Protein AF-A0A132AAI9-F1 (afdb_monomer_lite)

InterPro domains:
  IPR001478 PDZ domain [PF00595] (25-92)
  IPR001478 PDZ domain [PS50106] (24-97)
  IPR001478 PDZ domain [SM00228] (33-96)
  IPR036034 PDZ superfamily [G3DSA:2.30.42.10] (18-97)
  IPR036034 PDZ superfamily [SSF50156] (14-95)
  IPR050716 Membrane-associated guanylate kinase [PTHR23122] (6-95)

Foldseek 3Di:
DDDDDDPDDPPVPPPDDPDPPDDDDDWDAAQVFQQQWAWDADPQQWIFTQDHHPPGRCNVSVPDDGGDTDQDDPNHGRGNDDRVVVRVVSNPPGPDD

Organism: Sarcoptes scabiei (NCBI:txid52283)

Radius of gyration: 20.27 Å; chains: 1; bounding box: 36×48×66 Å

pLDDT: mean 76.82, std 15.28, range [40.16, 93.31]

Sequence (97 aa):
MPEDVHDKVHEVEMLDVIHSGVKVVQIEKTSCEPLGATVRNEPDGSVIIGRIIKGGAAHKSGMLHEGDEILEVNGIEMKGRNVNQVCDLLSEMTGNR

Structure (mmCIF, N/CA/C/O backbone):
data_AF-A0A132AAI9-F1
#
_entry.id   AF-A0A132AAI9-F1
#
loop_
_atom_site.group_PDB
_atom_site.id
_atom_site.type_symbol
_atom_site.label_atom_id
_atom_site.label_alt_id
_atom_site.label_comp_id
_atom_site.label_asym_id
_atom_site.label_entity_id
_atom_site.label_seq_id
_atom_site.pdbx_PDB_ins_code
_atom_site.Cartn_x
_atom_site.Cartn_y
_atom_site.Cartn_z
_atom_site.occupancy
_atom_site.B_iso_or_equiv
_atom_site.auth_seq_id
_atom_site.auth_comp_id
_atom_site.auth_asym_id
_atom_site.auth_atom_id
_atom_site.pdbx_PDB_model_num
ATOM 1 N N . MET A 1 1 ? -3.247 -36.559 52.480 1.00 40.16 1 MET A N 1
ATOM 2 C CA . MET A 1 1 ? -2.604 -36.422 51.163 1.00 40.16 1 MET A CA 1
ATOM 3 C C . MET A 1 1 ? -3.667 -35.853 50.235 1.00 40.16 1 MET A C 1
ATOM 5 O O . MET A 1 1 ? -4.685 -36.521 50.084 1.00 40.16 1 MET A O 1
ATOM 9 N N . PRO A 1 2 ? -3.521 -34.582 49.833 1.00 59.97 2 PRO A N 1
ATOM 10 C CA . PRO A 1 2 ? -4.516 -33.778 49.120 1.00 59.97 2 PRO A CA 1
ATOM 11 C C . PRO A 1 2 ? -4.332 -33.896 47.605 1.00 59.97 2 PRO A C 1
ATOM 13 O O . PRO A 1 2 ? -3.228 -34.227 47.197 1.00 59.97 2 PRO A O 1
ATOM 16 N N . GLU A 1 3 ? -5.376 -33.592 46.831 1.00 49.53 3 GLU A N 1
ATOM 17 C CA . GLU A 1 3 ? -5.302 -32.959 45.498 1.00 49.53 3 GLU A CA 1
ATOM 18 C C . GLU A 1 3 ? -6.603 -32.128 45.378 1.00 49.53 3 GLU A C 1
ATOM 20 O O . GLU A 1 3 ? -7.691 -32.673 45.206 1.00 49.53 3 GLU A O 1
ATOM 25 N N . ASP A 1 4 ? -6.627 -30.917 45.941 1.00 55.16 4 ASP A N 1
ATOM 26 C CA . ASP A 1 4 ? -6.405 -29.653 45.217 1.00 55.16 4 ASP A CA 1
ATOM 27 C C . ASP A 1 4 ? -7.477 -29.440 44.136 1.00 55.16 4 ASP A C 1
ATOM 29 O O . ASP A 1 4 ? -7.475 -30.037 43.070 1.00 55.16 4 ASP A O 1
ATOM 33 N N . VAL A 1 5 ? -8.589 -28.807 44.516 1.00 60.44 5 VAL A N 1
ATOM 34 C CA . VAL A 1 5 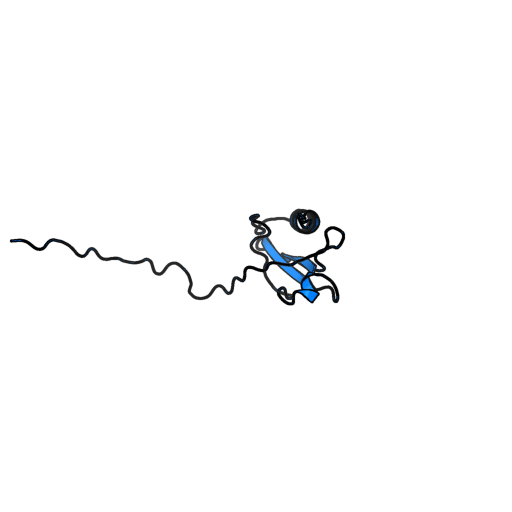? -8.812 -27.361 44.338 1.00 60.44 5 VAL A CA 1
ATOM 35 C C . VAL A 1 5 ? -8.907 -26.998 42.856 1.00 60.44 5 VAL A C 1
ATOM 37 O O . VAL A 1 5 ? -7.924 -26.721 42.188 1.00 60.44 5 VAL A O 1
ATOM 40 N N . HIS A 1 6 ? -10.166 -26.890 42.427 1.00 55.88 6 HIS A N 1
ATOM 41 C CA . HIS A 1 6 ? -10.634 -25.855 41.515 1.00 55.88 6 HIS A CA 1
ATOM 42 C C . HIS A 1 6 ? -9.910 -25.813 40.163 1.00 55.88 6 HIS A C 1
ATOM 44 O O . HIS A 1 6 ? -9.124 -24.900 39.908 1.00 55.88 6 HIS A O 1
ATOM 50 N N . ASP A 1 7 ? -10.281 -26.718 39.251 1.00 54.25 7 ASP A N 1
ATOM 51 C CA . ASP A 1 7 ? -10.108 -26.415 37.832 1.00 54.25 7 ASP A CA 1
ATOM 52 C C . ASP A 1 7 ? -11.153 -25.360 37.457 1.00 54.25 7 ASP A C 1
ATOM 54 O O . ASP A 1 7 ? -12.323 -25.607 37.151 1.00 54.25 7 ASP A O 1
ATOM 58 N N . LYS A 1 8 ? -10.718 -24.132 37.710 1.00 56.84 8 LYS A N 1
ATOM 59 C CA . LYS A 1 8 ? -11.345 -22.880 37.352 1.00 56.84 8 LYS A CA 1
ATOM 60 C C . LYS A 1 8 ? -11.614 -22.957 35.862 1.00 56.84 8 LYS A C 1
ATOM 62 O O . LYS A 1 8 ? -10.675 -23.110 35.088 1.00 56.84 8 LYS A O 1
ATOM 67 N N . VAL A 1 9 ? -12.888 -22.833 35.507 1.00 55.72 9 VAL A N 1
ATOM 68 C CA . VAL A 1 9 ? -13.357 -22.497 34.166 1.00 55.72 9 VAL A CA 1
ATOM 69 C C . VAL A 1 9 ? -12.320 -21.628 33.451 1.00 55.72 9 VAL A C 1
ATOM 71 O O . VAL A 1 9 ? -12.190 -20.439 33.727 1.00 55.72 9 VAL A O 1
ATOM 74 N N . HIS A 1 10 ? -11.547 -22.221 32.546 1.00 52.53 10 HIS A N 1
ATOM 75 C CA . HIS A 1 10 ? -10.960 -21.439 31.478 1.00 52.53 10 HIS A CA 1
ATOM 76 C C . HIS A 1 10 ? -12.069 -21.311 30.444 1.00 52.53 10 HIS A C 1
ATOM 78 O O . HIS A 1 10 ? -12.160 -22.070 29.481 1.00 52.53 10 HIS A O 1
ATOM 84 N N . GLU A 1 11 ? -12.951 -20.342 30.692 1.00 54.66 11 GLU A N 1
ATOM 85 C CA . GLU A 1 11 ? -13.529 -19.567 29.607 1.00 54.66 11 GLU A CA 1
ATOM 86 C C . GLU A 1 11 ? -12.330 -18.950 28.884 1.00 54.66 11 GLU A C 1
ATOM 88 O O . GLU A 1 11 ? -11.862 -17.862 29.204 1.00 54.66 11 GLU A O 1
ATOM 93 N N . VAL A 1 12 ? -11.727 -19.726 27.983 1.00 54.47 12 VAL A N 1
ATOM 94 C CA . VAL A 1 12 ? -10.947 -19.117 26.924 1.00 54.47 12 VAL A CA 1
ATOM 95 C C . VAL A 1 12 ? -11.987 -18.375 26.115 1.00 54.47 12 VAL A C 1
ATOM 97 O O . VAL A 1 12 ? -12.854 -18.986 25.486 1.00 54.47 12 VAL A O 1
ATOM 100 N N . GLU A 1 13 ? -11.981 -17.053 26.245 1.00 54.72 13 GLU A N 1
ATOM 101 C CA . GLU A 1 13 ? -12.745 -16.190 25.369 1.00 54.72 13 GLU A CA 1
ATOM 102 C C . GLU A 1 13 ? -12.456 -16.657 23.941 1.00 54.72 13 GLU A C 1
ATOM 104 O O . GLU A 1 13 ? -11.329 -16.573 23.453 1.00 54.72 13 GLU A O 1
ATOM 109 N N . MET A 1 14 ? -13.472 -17.213 23.277 1.00 47.75 14 MET A N 1
ATOM 110 C CA . MET A 1 14 ? -13.474 -17.409 21.829 1.00 47.75 14 MET A CA 1
ATOM 111 C C . MET A 1 14 ? -13.576 -16.028 21.164 1.00 47.75 14 MET A C 1
ATOM 113 O O . MET A 1 14 ? -14.538 -15.726 20.464 1.00 47.75 14 MET A O 1
ATOM 117 N N . LEU A 1 15 ? -12.606 -15.161 21.440 1.00 50.12 15 LEU A N 1
ATOM 118 C CA . LEU A 1 15 ? -12.433 -13.847 20.847 1.00 50.12 15 LEU A CA 1
ATOM 119 C C . LEU A 1 15 ? -11.013 -13.765 20.303 1.00 50.12 15 LEU A C 1
ATOM 121 O O . LEU A 1 15 ? -10.152 -13.104 20.863 1.00 50.12 15 LEU A O 1
ATOM 125 N N . ASP A 1 16 ? -10.759 -14.525 19.247 1.00 49.66 16 ASP A N 1
ATOM 126 C CA . ASP A 1 16 ? -10.334 -13.961 17.969 1.00 49.66 16 ASP A CA 1
ATOM 127 C C . ASP A 1 16 ? -10.342 -15.094 16.924 1.00 49.66 16 ASP A C 1
ATOM 129 O O . ASP A 1 16 ? -10.297 -16.275 17.262 1.00 49.66 16 ASP A O 1
ATOM 133 N N . VAL A 1 17 ? -10.341 -14.764 15.637 1.00 50.69 17 VAL A N 1
ATOM 134 C CA . VAL A 1 17 ? -9.999 -15.706 14.549 1.00 50.69 17 VAL A CA 1
ATOM 135 C C . VAL A 1 17 ? -11.063 -16.716 14.060 1.00 50.69 17 VAL A C 1
ATOM 137 O O . VAL A 1 17 ? -10.726 -17.813 13.619 1.00 50.69 17 VAL A O 1
ATOM 140 N N . ILE A 1 18 ? -12.340 -16.345 13.943 1.00 50.12 18 ILE A N 1
ATOM 141 C CA . ILE A 1 18 ? -13.128 -16.873 12.805 1.00 50.12 18 ILE A CA 1
ATOM 142 C C . ILE A 1 18 ? -12.926 -15.953 11.592 1.00 50.12 18 ILE A C 1
ATOM 144 O O . ILE A 1 18 ? -13.699 -15.041 11.334 1.00 50.12 18 ILE A O 1
ATOM 148 N N . HIS A 1 19 ? -11.843 -16.237 10.858 1.00 51.28 19 HIS A N 1
ATOM 149 C CA . HIS A 1 19 ? -11.596 -15.888 9.449 1.00 51.28 19 HIS A CA 1
ATOM 150 C C . HIS A 1 19 ? -11.546 -14.403 9.029 1.00 51.28 19 HIS A C 1
ATOM 152 O O . HIS A 1 19 ? -12.245 -14.008 8.096 1.00 51.28 19 HIS A O 1
ATOM 158 N N . SER A 1 20 ? -10.642 -13.582 9.560 1.00 54.41 20 SER A N 1
ATOM 159 C CA . SER A 1 20 ? -10.209 -12.401 8.794 1.00 54.41 20 SER A CA 1
ATOM 160 C C . SER A 1 20 ? -9.024 -12.807 7.918 1.00 54.41 20 SER A C 1
ATOM 162 O O . SER A 1 20 ? -7.939 -13.045 8.440 1.00 54.41 20 SER A O 1
ATOM 164 N N . GLY A 1 21 ? -9.219 -12.935 6.603 1.00 69.75 21 GLY A N 1
ATOM 165 C CA . GLY A 1 21 ? -8.189 -13.278 5.606 1.00 69.75 21 GLY A CA 1
ATOM 166 C C . GLY A 1 21 ? -7.101 -12.210 5.431 1.00 69.75 21 GLY A C 1
ATOM 167 O O . GLY A 1 21 ? -6.791 -11.817 4.311 1.00 69.75 21 GLY A O 1
ATOM 168 N N . VAL A 1 22 ? -6.546 -11.715 6.535 1.00 79.25 22 VAL A N 1
ATOM 169 C CA . VAL A 1 22 ? -5.466 -10.737 6.576 1.00 79.25 22 VAL A CA 1
ATOM 170 C C . VAL A 1 22 ? -4.181 -11.433 6.159 1.00 79.25 22 VAL A C 1
ATOM 172 O O . VAL A 1 22 ? -3.782 -12.448 6.732 1.00 79.25 22 VAL A O 1
ATOM 175 N N . LYS A 1 23 ? -3.522 -10.876 5.147 1.00 82.12 23 LYS A N 1
ATOM 176 C CA . LYS A 1 23 ? -2.264 -11.391 4.621 1.00 82.12 23 LYS A CA 1
ATOM 177 C C . LYS A 1 23 ? -1.193 -10.325 4.759 1.00 82.12 23 LYS A C 1
ATOM 179 O O . LYS A 1 23 ? -1.307 -9.246 4.187 1.00 82.12 23 LYS A O 1
ATOM 184 N N . VAL A 1 24 ? -0.124 -10.658 5.475 1.00 85.00 24 VAL A N 1
ATOM 185 C CA . VAL A 1 24 ? 1.078 -9.825 5.492 1.00 85.00 24 VAL A CA 1
ATOM 186 C C . VAL A 1 24 ? 1.831 -10.066 4.190 1.00 85.00 24 VAL A C 1
ATOM 188 O O . VAL A 1 24 ? 2.155 -11.205 3.843 1.00 85.00 24 VAL A O 1
ATOM 191 N N . VAL A 1 25 ? 2.078 -8.991 3.448 1.00 83.81 25 VAL A N 1
ATOM 192 C CA . VAL A 1 25 ? 2.780 -9.037 2.167 1.00 83.81 25 VAL A CA 1
ATOM 193 C C . VAL A 1 25 ? 4.048 -8.204 2.256 1.00 83.81 25 VAL A C 1
ATOM 195 O O . VAL A 1 25 ? 4.032 -7.075 2.738 1.00 83.81 25 VAL A O 1
ATOM 198 N N . GLN A 1 26 ? 5.150 -8.760 1.766 1.00 85.31 26 GLN A N 1
ATOM 199 C CA . GLN A 1 26 ? 6.397 -8.031 1.591 1.00 85.31 26 GLN A CA 1
ATOM 200 C C . GLN A 1 26 ? 6.638 -7.878 0.096 1.00 85.31 26 GLN A C 1
ATOM 202 O O . GLN A 1 26 ? 6.629 -8.858 -0.648 1.00 85.31 26 GLN A O 1
ATOM 207 N N . ILE A 1 27 ? 6.799 -6.635 -0.347 1.00 82.38 27 ILE A N 1
ATOM 208 C CA . ILE A 1 27 ? 7.015 -6.319 -1.755 1.00 82.38 27 ILE A CA 1
ATOM 209 C C . ILE A 1 27 ? 8.394 -5.706 -1.890 1.00 82.38 27 ILE A C 1
ATOM 211 O O . ILE A 1 27 ? 8.658 -4.619 -1.379 1.00 82.38 27 ILE A O 1
ATOM 215 N N . GLU A 1 28 ? 9.258 -6.406 -2.611 1.00 80.00 28 GLU A N 1
ATOM 216 C CA . GLU A 1 28 ? 10.534 -5.861 -3.043 1.00 80.00 28 GLU A CA 1
ATOM 217 C C . GLU A 1 28 ? 10.282 -4.885 -4.196 1.00 80.00 28 GLU A C 1
ATOM 219 O O . GLU A 1 28 ? 9.759 -5.250 -5.252 1.00 80.00 28 GLU A O 1
ATOM 224 N N . LYS A 1 29 ? 10.627 -3.618 -3.976 1.00 76.44 29 LYS A N 1
ATOM 225 C CA . LYS A 1 29 ? 10.581 -2.564 -4.991 1.00 76.44 29 LYS A CA 1
ATOM 226 C C . LYS A 1 29 ? 11.920 -1.843 -5.042 1.00 76.44 29 LYS A C 1
ATOM 228 O O . LYS A 1 29 ? 12.596 -1.704 -4.023 1.00 76.44 29 LYS A O 1
ATOM 233 N N . THR A 1 30 ? 12.299 -1.362 -6.220 1.00 75.62 30 THR A N 1
ATOM 234 C CA . THR A 1 30 ? 13.495 -0.526 -6.364 1.00 75.62 30 THR A CA 1
ATOM 235 C C . THR A 1 30 ? 13.250 0.827 -5.689 1.00 75.62 30 THR A C 1
ATOM 237 O O . THR A 1 30 ? 12.188 1.413 -5.872 1.00 75.62 30 THR A O 1
ATOM 240 N N . SER A 1 31 ? 14.230 1.386 -4.970 1.00 66.56 31 SER A N 1
ATOM 241 C CA . SER A 1 31 ? 14.080 2.683 -4.268 1.00 66.56 31 SER A CA 1
ATOM 242 C C . SER A 1 31 ? 13.715 3.883 -5.152 1.00 66.56 31 SER A C 1
ATOM 244 O O . SER A 1 31 ? 13.393 4.944 -4.631 1.00 66.56 31 SER A O 1
ATOM 246 N N . CYS A 1 32 ? 13.761 3.737 -6.476 1.00 66.12 32 CYS A N 1
ATOM 247 C CA . CYS A 1 32 ? 13.404 4.785 -7.428 1.00 66.12 32 CYS A CA 1
ATOM 248 C C . CYS A 1 32 ? 12.043 4.567 -8.109 1.00 66.12 32 CYS A C 1
ATOM 250 O O . CYS A 1 32 ? 11.645 5.416 -8.903 1.00 66.12 32 CYS A O 1
ATOM 252 N N . GLU A 1 33 ? 11.343 3.453 -7.850 1.00 73.75 33 GLU A N 1
ATOM 253 C CA . GLU A 1 33 ? 10.045 3.165 -8.471 1.00 73.75 33 GLU A CA 1
ATOM 254 C C . GLU A 1 33 ? 8.895 3.209 -7.450 1.00 73.75 33 GLU A C 1
ATOM 256 O O . GLU A 1 33 ? 9.035 2.726 -6.320 1.00 73.75 33 GLU A O 1
ATOM 261 N N . PRO A 1 34 ? 7.728 3.766 -7.823 1.00 80.75 34 PRO A N 1
ATOM 262 C CA . PRO A 1 34 ? 6.536 3.650 -6.997 1.00 80.75 34 PRO A CA 1
ATOM 263 C C . PRO A 1 34 ? 6.126 2.177 -6.885 1.00 80.75 34 PRO A C 1
ATOM 265 O O . PRO A 1 34 ? 6.420 1.362 -7.758 1.00 80.75 34 PRO A O 1
ATOM 268 N N . LEU A 1 35 ? 5.354 1.841 -5.848 1.00 83.06 35 LEU A N 1
ATOM 269 C CA . LEU A 1 35 ? 4.847 0.478 -5.644 1.00 83.06 35 LEU A CA 1
ATOM 270 C C . LEU A 1 35 ? 4.059 -0.049 -6.865 1.00 83.06 35 LEU A C 1
ATOM 272 O O . LEU A 1 35 ? 3.993 -1.253 -7.097 1.00 83.06 35 LEU A O 1
ATOM 276 N N . GLY A 1 36 ? 3.495 0.851 -7.677 1.00 87.94 36 GLY A N 1
ATOM 277 C CA . GLY A 1 36 ? 2.714 0.488 -8.855 1.00 87.94 36 GLY A CA 1
ATOM 278 C C . GLY A 1 36 ? 1.300 0.052 -8.485 1.00 87.94 36 GLY A C 1
ATOM 279 O O . GLY A 1 36 ? 0.764 -0.869 -9.091 1.00 87.94 36 GLY A O 1
ATOM 280 N N . ALA A 1 37 ? 0.706 0.707 -7.491 1.00 88.75 37 ALA A N 1
ATOM 281 C CA . ALA A 1 37 ? -0.688 0.548 -7.110 1.00 88.75 37 ALA A CA 1
ATOM 282 C C . ALA A 1 37 ? -1.298 1.924 -6.819 1.00 88.75 37 ALA A C 1
ATOM 284 O O . ALA A 1 37 ? -0.586 2.849 -6.425 1.00 88.75 37 ALA A O 1
ATOM 285 N N . THR A 1 38 ? -2.605 2.062 -7.015 1.00 88.50 38 THR A N 1
ATOM 286 C CA . THR A 1 38 ? -3.377 3.218 -6.550 1.00 88.50 38 THR A CA 1
ATOM 287 C C . THR A 1 38 ? -4.253 2.805 -5.381 1.00 88.50 38 THR A C 1
ATOM 289 O O . THR A 1 38 ? -4.669 1.651 -5.288 1.00 88.50 38 THR A O 1
ATOM 292 N N . VAL A 1 39 ? -4.556 3.753 -4.501 1.00 90.38 39 VAL A N 1
ATOM 293 C CA . VAL A 1 39 ? -5.434 3.545 -3.348 1.00 90.38 39 VAL A CA 1
ATOM 294 C C . VAL A 1 39 ? -6.611 4.509 -3.398 1.00 90.38 39 VAL A C 1
ATOM 296 O O . VAL A 1 39 ? -6.522 5.581 -3.999 1.00 90.38 39 VAL A O 1
ATOM 299 N N . ARG A 1 40 ? -7.715 4.125 -2.766 1.00 90.31 40 ARG A N 1
ATOM 300 C CA . ARG A 1 40 ? -8.880 4.976 -2.521 1.00 90.31 40 ARG A CA 1
ATOM 301 C C . ARG A 1 40 ? -9.286 4.868 -1.057 1.00 90.31 40 ARG A C 1
ATOM 303 O O . ARG A 1 40 ? -9.103 3.813 -0.456 1.00 90.31 40 ARG A O 1
ATOM 310 N N . ASN A 1 41 ? -9.838 5.943 -0.508 1.00 90.69 41 ASN A N 1
ATOM 311 C CA . ASN A 1 41 ? -10.494 5.885 0.791 1.00 90.69 41 ASN A CA 1
ATOM 312 C C . ASN A 1 41 ? -11.982 5.606 0.618 1.00 90.69 41 ASN A C 1
ATOM 314 O O . ASN A 1 41 ? -12.645 6.250 -0.196 1.00 90.69 41 ASN A O 1
ATOM 318 N N . GLU A 1 42 ? -12.487 4.694 1.433 1.00 90.19 42 GLU A N 1
ATOM 319 C CA . GLU A 1 42 ? -13.912 4.456 1.618 1.00 90.19 42 GLU A CA 1
ATOM 320 C C . GLU A 1 42 ? -14.458 5.378 2.728 1.00 90.19 42 GLU A C 1
ATOM 322 O O . GLU A 1 42 ? -13.692 5.880 3.562 1.00 90.19 42 GLU A O 1
ATOM 327 N N . PRO A 1 43 ? -15.773 5.665 2.742 1.00 86.50 43 PRO A N 1
ATOM 328 C CA . PRO A 1 43 ? -16.379 6.605 3.690 1.00 86.50 43 PRO A CA 1
ATOM 329 C C . PRO A 1 43 ? -16.268 6.175 5.160 1.00 86.50 43 PRO A C 1
ATOM 331 O O . PRO A 1 43 ? -16.374 7.021 6.045 1.00 86.50 43 PRO A O 1
ATOM 334 N N . ASP A 1 44 ? -16.044 4.891 5.434 1.00 87.06 44 ASP A N 1
ATOM 335 C CA . ASP A 1 44 ? -15.800 4.358 6.778 1.00 87.06 44 ASP A CA 1
ATOM 336 C C . ASP A 1 44 ? -14.333 4.514 7.242 1.00 87.06 44 ASP A C 1
ATOM 338 O O . ASP A 1 44 ? -13.993 4.176 8.377 1.00 87.06 44 ASP A O 1
ATOM 342 N N . GLY A 1 45 ? -13.472 5.089 6.394 1.00 85.94 45 GLY A N 1
ATOM 343 C CA . GLY A 1 45 ? -12.065 5.354 6.689 1.00 85.94 45 GLY A CA 1
ATOM 344 C C . GLY A 1 45 ? -11.113 4.237 6.266 1.00 85.94 45 GLY A C 1
ATOM 345 O O . GLY A 1 45 ? -9.906 4.382 6.477 1.00 85.94 45 GLY A O 1
ATOM 346 N N . SER A 1 46 ? -11.614 3.159 5.661 1.00 89.88 46 SER A N 1
ATOM 347 C CA . SER A 1 46 ? -10.786 2.102 5.081 1.00 89.88 46 SER A CA 1
ATOM 348 C C . SER A 1 46 ? -10.040 2.561 3.830 1.00 89.88 46 SER A C 1
ATOM 350 O O . SER A 1 46 ? -10.468 3.458 3.096 1.00 89.88 46 SER A O 1
ATOM 352 N N . VAL A 1 47 ? -8.877 1.953 3.602 1.00 91.25 47 VAL A N 1
ATOM 353 C CA . VAL A 1 47 ? -7.994 2.230 2.465 1.00 91.25 47 VAL A CA 1
ATOM 354 C C . VAL A 1 47 ? -7.990 1.007 1.569 1.00 91.25 47 VAL A C 1
ATOM 356 O O . VAL A 1 47 ? -7.510 -0.046 1.969 1.00 91.25 47 VAL A O 1
ATOM 359 N N . ILE A 1 48 ? -8.489 1.143 0.346 1.00 91.62 48 ILE A N 1
ATOM 360 C CA . ILE A 1 48 ? -8.639 0.021 -0.582 1.00 91.62 48 ILE A CA 1
ATOM 361 C C . ILE A 1 48 ? -7.728 0.210 -1.788 1.00 91.62 48 ILE A C 1
ATOM 363 O O . ILE A 1 48 ? -7.621 1.313 -2.334 1.00 91.62 48 ILE A O 1
ATOM 367 N N . ILE A 1 49 ? -7.118 -0.873 -2.265 1.00 91.19 49 ILE A N 1
ATOM 368 C CA . ILE A 1 49 ? -6.407 -0.890 -3.541 1.00 91.19 49 ILE A CA 1
ATOM 369 C C . ILE A 1 49 ? -7.408 -0.608 -4.668 1.00 91.19 49 ILE A C 1
ATOM 371 O O . ILE A 1 49 ? -8.342 -1.367 -4.940 1.00 91.19 49 ILE A O 1
ATOM 375 N N . GLY A 1 50 ? -7.201 0.525 -5.333 1.00 92.06 50 GLY A N 1
ATOM 376 C CA . GLY A 1 50 ? -7.954 0.970 -6.497 1.00 92.06 50 GLY A CA 1
ATOM 377 C C . GLY A 1 50 ? -7.576 0.200 -7.747 1.00 92.06 50 GLY A C 1
ATOM 378 O O . GLY A 1 50 ? -8.443 -0.377 -8.392 1.00 92.06 50 GLY A O 1
ATOM 379 N N . ARG A 1 51 ? -6.287 0.230 -8.08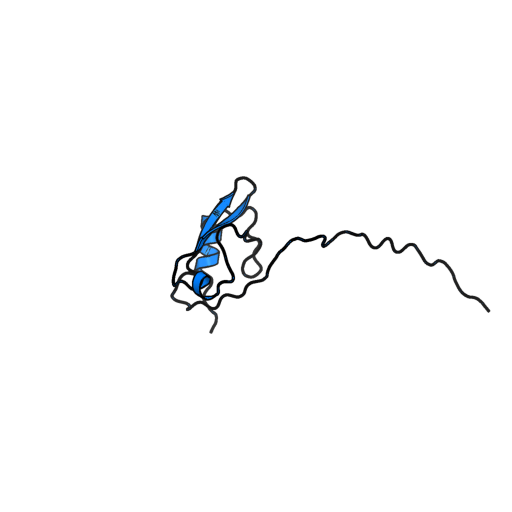5 1.00 92.38 51 ARG A N 1
ATOM 380 C CA . ARG A 1 51 ? -5.742 -0.372 -9.299 1.00 92.38 51 ARG A CA 1
ATOM 381 C C . ARG A 1 51 ? -4.334 -0.889 -9.068 1.00 92.38 51 ARG A C 1
ATOM 383 O O . ARG A 1 51 ? -3.526 -0.201 -8.450 1.00 92.38 51 ARG A O 1
ATOM 390 N N . ILE A 1 52 ? -4.008 -2.031 -9.666 1.00 90.75 52 ILE A N 1
ATOM 391 C CA . ILE A 1 52 ? -2.631 -2.517 -9.787 1.00 90.75 52 ILE A CA 1
ATOM 392 C C . ILE A 1 52 ? -2.080 -2.157 -11.172 1.00 90.75 52 ILE A C 1
ATOM 394 O O . ILE A 1 52 ? -2.679 -2.448 -12.208 1.00 90.75 52 ILE A O 1
ATOM 398 N N . ILE A 1 53 ? -0.923 -1.498 -11.207 1.00 90.19 53 ILE A N 1
ATOM 399 C CA . ILE A 1 53 ? -0.259 -1.073 -12.440 1.00 90.19 53 ILE A CA 1
ATOM 400 C C . ILE A 1 53 ? 0.573 -2.229 -12.987 1.00 90.19 53 ILE A C 1
ATOM 402 O O . ILE A 1 53 ? 1.545 -2.676 -12.372 1.00 90.19 53 ILE A O 1
ATOM 406 N N . LYS A 1 54 ? 0.212 -2.697 -14.185 1.00 89.50 54 LYS A N 1
ATOM 407 C CA . LYS A 1 54 ? 0.920 -3.781 -14.871 1.00 89.50 54 LYS A CA 1
ATOM 408 C C . LYS A 1 54 ? 2.402 -3.440 -15.050 1.00 89.50 54 LYS A C 1
ATOM 410 O O . LYS A 1 54 ? 2.747 -2.397 -15.594 1.00 89.50 54 LYS A O 1
ATOM 415 N N . GLY A 1 55 ? 3.269 -4.351 -14.614 1.00 86.50 55 GLY A N 1
ATOM 416 C CA . GLY A 1 55 ? 4.725 -4.184 -14.677 1.00 86.50 55 GLY A CA 1
ATOM 417 C C . GLY A 1 55 ? 5.350 -3.423 -13.500 1.00 86.50 55 GLY A C 1
ATOM 418 O O . GLY A 1 55 ? 6.577 -3.390 -13.419 1.00 86.50 55 GLY A O 1
ATOM 419 N N . GLY A 1 56 ? 4.551 -2.877 -12.576 1.00 87.31 56 GLY A N 1
ATOM 420 C CA . GLY A 1 56 ? 5.036 -2.317 -11.308 1.00 87.31 56 GLY A CA 1
ATOM 421 C C . GLY A 1 56 ? 5.378 -3.390 -10.268 1.00 87.31 56 GLY A C 1
ATOM 422 O O . GLY A 1 56 ? 5.094 -4.574 -10.469 1.00 87.31 56 GLY A O 1
ATOM 423 N N . ALA A 1 57 ? 5.968 -2.983 -9.144 1.00 87.00 57 ALA A N 1
ATOM 424 C CA . ALA A 1 57 ? 6.387 -3.896 -8.077 1.00 87.00 57 ALA A CA 1
ATOM 425 C C . ALA A 1 57 ? 5.221 -4.703 -7.470 1.00 87.00 57 ALA A C 1
ATOM 427 O O . ALA A 1 57 ? 5.334 -5.917 -7.317 1.00 87.00 57 ALA A O 1
ATOM 428 N N . ALA A 1 58 ? 4.069 -4.073 -7.218 1.00 88.75 58 ALA A N 1
ATOM 429 C CA . ALA A 1 58 ? 2.870 -4.757 -6.726 1.00 88.75 58 ALA A CA 1
ATOM 430 C C . ALA A 1 58 ? 2.320 -5.791 -7.719 1.00 88.75 58 ALA A C 1
ATOM 432 O O . ALA A 1 58 ? 1.911 -6.876 -7.322 1.00 88.75 58 ALA A O 1
ATOM 433 N N . HIS A 1 59 ? 2.361 -5.494 -9.021 1.00 89.94 59 HIS A N 1
ATOM 434 C CA . HIS A 1 59 ? 1.973 -6.464 -10.046 1.00 89.94 59 HIS A CA 1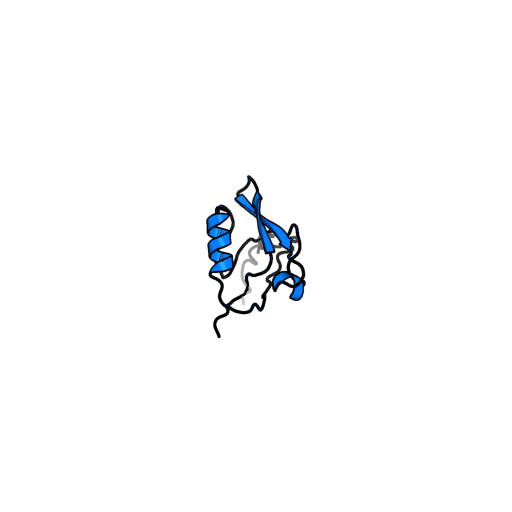
ATOM 435 C C . HIS A 1 59 ? 2.960 -7.634 -10.122 1.00 89.94 59 HIS A C 1
ATOM 437 O O . HIS A 1 59 ? 2.550 -8.781 -10.267 1.00 89.94 59 HIS A O 1
ATOM 443 N N . LYS A 1 60 ? 4.266 -7.351 -10.053 1.00 89.00 60 LYS A N 1
ATOM 444 C CA . LYS A 1 60 ? 5.321 -8.374 -10.099 1.00 89.00 60 LYS A CA 1
ATOM 445 C C . LYS A 1 60 ? 5.291 -9.290 -8.879 1.00 89.00 60 LYS A C 1
ATOM 447 O O . LYS A 1 60 ? 5.588 -10.469 -9.030 1.00 89.00 60 LYS A O 1
ATOM 452 N N . SER A 1 61 ? 4.934 -8.767 -7.704 1.00 86.38 61 SER A N 1
ATOM 453 C CA . SER A 1 61 ? 4.782 -9.597 -6.508 1.00 86.38 61 SER A CA 1
ATOM 454 C C . SER A 1 61 ? 3.590 -10.545 -6.630 1.00 86.38 61 SER A C 1
ATOM 456 O O . SER A 1 61 ? 3.650 -11.654 -6.111 1.00 86.38 61 SER A O 1
ATOM 458 N N . GLY A 1 62 ? 2.509 -10.125 -7.304 1.00 87.69 62 GLY A N 1
ATOM 459 C CA . GLY A 1 62 ? 1.260 -10.892 -7.394 1.00 87.69 62 GLY A CA 1
ATOM 460 C C . GLY A 1 62 ? 0.573 -11.077 -6.037 1.00 87.69 62 GLY A C 1
ATOM 461 O O . GLY A 1 62 ? -0.288 -11.939 -5.879 1.00 87.69 62 GLY A O 1
ATOM 462 N N . MET A 1 63 ? 0.996 -10.306 -5.033 1.00 86.75 63 MET A N 1
ATOM 463 C CA . MET A 1 63 ? 0.537 -10.438 -3.651 1.00 86.75 63 MET A CA 1
ATOM 464 C C . MET A 1 63 ? -0.572 -9.446 -3.309 1.00 86.75 63 MET A C 1
ATOM 466 O O . MET A 1 63 ? -1.308 -9.708 -2.365 1.00 86.75 63 MET A O 1
ATOM 470 N N . LEU A 1 64 ? -0.680 -8.350 -4.068 1.00 88.25 64 LEU A N 1
ATOM 471 C CA . LEU A 1 64 ? -1.727 -7.338 -3.943 1.00 88.25 64 LEU A CA 1
ATOM 472 C C . LEU A 1 64 ? -2.658 -7.381 -5.149 1.00 88.25 64 LEU A C 1
ATOM 474 O O . LEU A 1 64 ? -2.200 -7.469 -6.291 1.00 88.25 64 LEU A O 1
ATOM 478 N N . HIS A 1 65 ? -3.949 -7.235 -4.883 1.00 90.50 65 HIS A N 1
ATOM 479 C CA . HIS A 1 65 ? -5.012 -7.233 -5.873 1.00 90.50 65 HIS A CA 1
ATOM 480 C C . HIS A 1 65 ? -5.929 -6.023 -5.700 1.00 90.50 65 HIS A C 1
ATOM 482 O O . HIS A 1 65 ? -6.002 -5.386 -4.651 1.00 90.50 65 HIS A O 1
ATOM 488 N N . GLU A 1 66 ? -6.633 -5.682 -6.775 1.00 93.31 66 GLU A N 1
ATOM 489 C CA . GLU A 1 66 ? -7.666 -4.651 -6.739 1.00 93.31 66 GLU A CA 1
ATOM 490 C C . GLU A 1 66 ? -8.795 -5.080 -5.798 1.00 93.31 66 GLU A C 1
ATOM 492 O O . GLU A 1 66 ? -9.309 -6.192 -5.908 1.00 93.31 66 GLU A O 1
ATOM 497 N N . GLY A 1 67 ? -9.188 -4.189 -4.887 1.00 91.38 67 GLY A N 1
ATOM 498 C CA . GLY A 1 67 ? -10.172 -4.489 -3.846 1.00 91.38 67 GLY A CA 1
ATOM 499 C C . GLY A 1 67 ? -9.580 -4.931 -2.509 1.00 91.38 67 GLY A C 1
ATOM 500 O O . GLY A 1 67 ? -10.330 -4.969 -1.538 1.00 91.38 67 GLY A O 1
ATOM 501 N N . ASP A 1 68 ? -8.271 -5.189 -2.424 1.00 90.25 68 ASP A N 1
ATOM 502 C CA . ASP A 1 68 ? -7.628 -5.485 -1.141 1.00 90.25 68 ASP A CA 1
ATOM 503 C C . ASP A 1 68 ? -7.679 -4.266 -0.213 1.00 90.25 68 ASP A C 1
ATOM 505 O O . ASP A 1 68 ? -7.400 -3.136 -0.626 1.00 90.25 68 ASP A O 1
ATOM 509 N N . GLU A 1 69 ? -8.006 -4.504 1.054 1.00 90.81 69 GLU A N 1
ATOM 510 C CA . GLU A 1 69 ? -7.959 -3.488 2.098 1.00 90.81 69 GLU A CA 1
ATOM 511 C C . GLU A 1 69 ? -6.572 -3.437 2.737 1.00 90.81 69 GLU A C 1
ATOM 513 O O . GLU A 1 69 ? -6.032 -4.439 3.209 1.00 90.81 69 GLU A O 1
ATOM 518 N N . ILE A 1 70 ? -5.999 -2.239 2.773 1.00 89.12 70 ILE A N 1
ATOM 519 C CA . ILE A 1 70 ? -4.755 -1.968 3.473 1.00 89.12 70 ILE A CA 1
ATOM 520 C C . ILE A 1 70 ? -5.092 -1.574 4.907 1.00 89.12 70 ILE A C 1
ATOM 522 O O . ILE A 1 70 ? -5.603 -0.484 5.162 1.00 89.12 70 ILE A O 1
ATOM 526 N N . LEU A 1 71 ? -4.750 -2.452 5.842 1.00 89.06 71 LEU A N 1
ATOM 527 C CA . LEU A 1 71 ? -4.898 -2.192 7.273 1.00 89.06 71 LEU A CA 1
ATOM 528 C C . LEU A 1 71 ? -3.693 -1.427 7.825 1.00 89.06 71 LEU A C 1
ATOM 530 O O . LEU A 1 71 ? -3.841 -0.454 8.561 1.00 89.06 71 LEU A O 1
ATOM 534 N N . GLU A 1 72 ? -2.495 -1.844 7.425 1.00 88.12 72 GLU A N 1
ATOM 535 C CA . GLU A 1 72 ? -1.234 -1.322 7.931 1.00 88.12 72 GLU A CA 1
ATOM 536 C C . GLU A 1 72 ? -0.178 -1.330 6.826 1.00 88.12 72 GLU A C 1
ATOM 538 O O . GLU A 1 72 ? -0.149 -2.232 5.984 1.00 88.12 72 GLU A O 1
ATOM 543 N N . VAL A 1 73 ? 0.721 -0.348 6.843 1.00 85.50 73 VAL A N 1
ATOM 544 C CA . VAL A 1 73 ? 1.942 -0.400 6.041 1.00 85.50 73 VAL A CA 1
ATOM 545 C C . VAL A 1 73 ? 3.133 -0.001 6.901 1.00 85.50 73 VAL A C 1
ATOM 547 O O 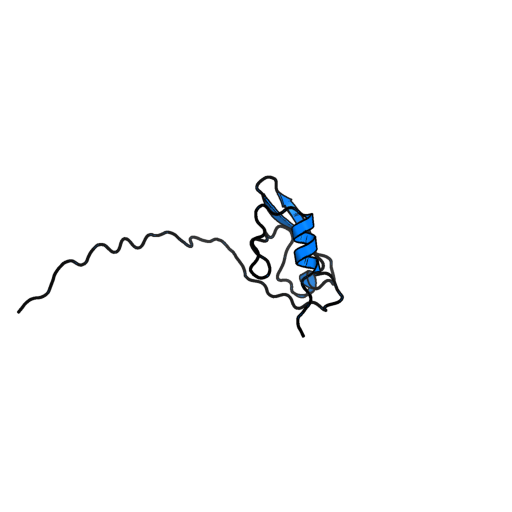. VAL A 1 73 ? 3.160 1.092 7.460 1.00 85.50 73 VAL A O 1
ATOM 550 N N . ASN A 1 74 ? 4.126 -0.888 6.998 1.00 79.06 74 ASN A N 1
ATOM 551 C CA . ASN A 1 74 ? 5.332 -0.711 7.815 1.00 79.06 74 ASN A CA 1
ATOM 552 C C . ASN A 1 74 ? 5.058 -0.327 9.283 1.00 79.06 74 ASN A C 1
ATOM 554 O O . ASN A 1 74 ? 5.715 0.569 9.812 1.00 79.06 74 ASN A O 1
ATOM 558 N N . GLY A 1 75 ? 4.093 -0.968 9.952 1.00 82.81 75 GLY A N 1
ATOM 559 C CA . GLY A 1 75 ? 3.768 -0.650 11.348 1.00 82.81 75 GLY A CA 1
ATOM 560 C C . GLY A 1 75 ? 2.866 0.574 11.526 1.00 82.81 75 GLY A C 1
ATOM 561 O O . GLY A 1 75 ? 2.615 0.989 12.654 1.00 82.81 75 GLY A O 1
ATOM 562 N N . ILE A 1 76 ? 2.414 1.197 10.433 1.00 85.50 76 ILE A N 1
ATOM 563 C CA . ILE A 1 76 ? 1.567 2.390 10.470 1.00 85.50 76 ILE A CA 1
ATOM 564 C C . ILE A 1 76 ? 0.151 2.007 10.053 1.00 85.50 76 ILE A C 1
ATOM 566 O O . ILE A 1 76 ? -0.080 1.634 8.903 1.00 85.50 76 ILE A O 1
ATOM 570 N N . GLU A 1 77 ? -0.799 2.141 10.979 1.00 87.38 77 GLU A N 1
ATOM 571 C CA . GLU A 1 77 ? -2.219 1.904 10.710 1.00 87.38 77 GLU A CA 1
ATOM 572 C C . GLU A 1 77 ? -2.745 2.895 9.661 1.00 87.38 77 GLU A C 1
ATOM 574 O O . GLU A 1 77 ? -2.477 4.102 9.726 1.00 87.38 77 GLU A O 1
ATOM 579 N N . MET A 1 78 ? -3.480 2.371 8.681 1.00 87.62 78 MET A N 1
ATOM 580 C CA . MET A 1 78 ? -4.015 3.119 7.540 1.00 87.62 78 MET A CA 1
ATOM 581 C C . MET A 1 78 ? -5.456 3.581 7.753 1.00 87.62 78 MET A C 1
ATOM 583 O O . MET A 1 78 ? -5.891 4.547 7.122 1.00 87.62 78 MET A O 1
ATOM 587 N N . LYS A 1 79 ? -6.194 2.926 8.653 1.00 86.50 79 LYS A N 1
ATOM 588 C CA . LYS A 1 79 ? -7.587 3.261 8.942 1.00 86.50 79 LYS A CA 1
ATOM 589 C C . LYS A 1 79 ? -7.710 4.699 9.450 1.00 86.50 79 LYS A C 1
ATOM 591 O O . LYS A 1 79 ? -6.951 5.149 10.304 1.00 86.50 79 LYS A O 1
ATOM 596 N N . GLY A 1 80 ? -8.657 5.447 8.890 1.00 84.44 80 GLY A N 1
ATOM 597 C CA . GLY A 1 80 ? -8.887 6.851 9.245 1.00 84.44 80 GLY A CA 1
ATOM 598 C C . GLY A 1 80 ? -7.833 7.827 8.710 1.00 84.44 80 GLY A C 1
ATOM 599 O O . GLY A 1 80 ? -7.945 9.031 8.956 1.00 84.44 80 GLY A O 1
ATOM 600 N N . ARG A 1 81 ? -6.829 7.360 7.951 1.00 85.12 81 ARG A N 1
ATOM 601 C CA . ARG A 1 81 ? -5.898 8.249 7.249 1.00 85.12 81 ARG A CA 1
ATOM 602 C C . ARG A 1 81 ? -6.482 8.716 5.927 1.00 85.12 81 ARG A C 1
ATOM 604 O O . ARG A 1 81 ? -7.130 7.969 5.200 1.00 85.12 81 ARG A O 1
ATOM 611 N N . ASN A 1 82 ? -6.185 9.970 5.605 1.00 84.38 82 ASN A N 1
ATOM 612 C CA . ASN A 1 82 ? -6.533 10.558 4.320 1.00 84.38 82 ASN A CA 1
ATOM 613 C C . ASN A 1 82 ? -5.615 10.038 3.210 1.00 84.38 82 ASN A C 1
ATOM 615 O O . ASN A 1 82 ? -4.431 9.794 3.443 1.00 84.38 82 ASN A O 1
ATOM 619 N N . VAL A 1 83 ? -6.134 10.005 1.982 1.00 81.50 83 VAL A N 1
ATOM 620 C CA . VAL A 1 83 ? -5.440 9.454 0.809 1.00 81.50 83 VAL A CA 1
ATOM 621 C C . VAL A 1 83 ? -4.074 10.094 0.566 1.00 81.50 83 VAL A C 1
ATOM 623 O O . VAL A 1 83 ? -3.150 9.405 0.152 1.00 81.50 83 VAL A O 1
ATOM 626 N N . ASN A 1 84 ? -3.922 11.388 0.874 1.00 83.94 84 ASN A N 1
ATOM 627 C CA . ASN A 1 84 ? -2.642 12.088 0.753 1.00 83.94 84 ASN A CA 1
ATOM 628 C C . ASN A 1 84 ? -1.593 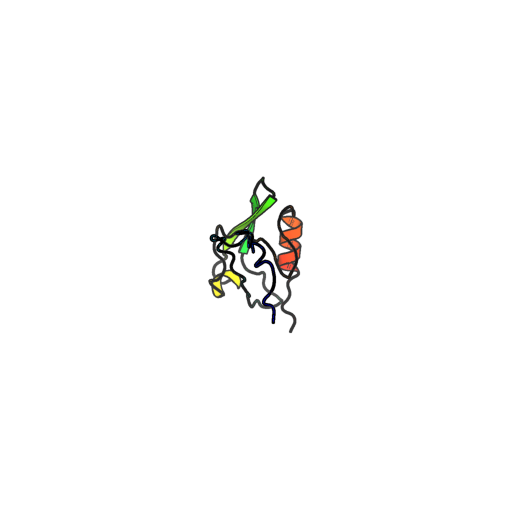11.496 1.701 1.00 83.94 84 ASN A C 1
ATOM 630 O O . ASN A 1 84 ? -0.514 11.144 1.250 1.00 83.94 84 ASN A O 1
ATOM 634 N N . GLN A 1 85 ? -1.945 11.275 2.974 1.00 85.00 85 GLN A N 1
ATOM 635 C CA . GLN A 1 85 ? -1.029 10.668 3.946 1.00 85.00 85 GLN A CA 1
ATOM 636 C C . GLN A 1 85 ? -0.655 9.241 3.548 1.00 85.00 85 GLN A C 1
ATOM 638 O O . GLN A 1 85 ? 0.494 8.842 3.687 1.00 85.00 85 GLN A O 1
ATOM 643 N N . VAL A 1 86 ? -1.620 8.468 3.047 1.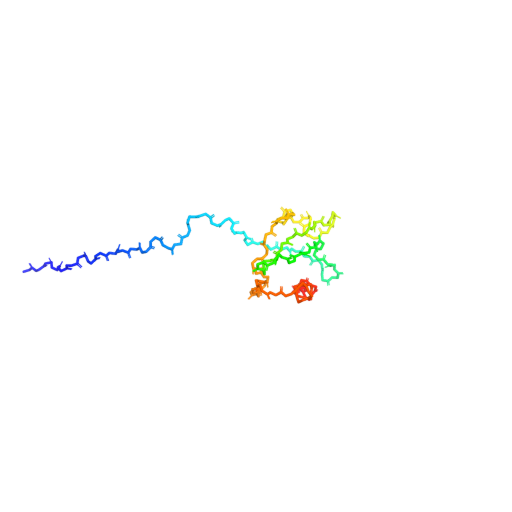00 84.06 86 VAL A N 1
ATOM 644 C CA . VAL A 1 86 ? -1.364 7.103 2.569 1.00 84.06 86 VAL A CA 1
ATOM 645 C C . VAL A 1 86 ? -0.439 7.126 1.350 1.00 84.06 86 VAL A C 1
ATOM 647 O O . VAL A 1 86 ? 0.476 6.312 1.256 1.00 84.06 86 VAL A O 1
ATOM 650 N N . CYS A 1 87 ? -0.652 8.064 0.425 1.00 82.00 87 CYS A N 1
ATOM 651 C CA . CYS A 1 87 ? 0.191 8.243 -0.753 1.00 82.00 87 CYS A CA 1
ATOM 652 C C . CYS A 1 87 ? 1.622 8.623 -0.362 1.00 82.00 87 CYS A C 1
ATOM 654 O O . CYS A 1 87 ? 2.564 8.016 -0.873 1.00 82.00 87 CYS A O 1
ATOM 656 N N . ASP A 1 88 ? 1.778 9.565 0.571 1.00 82.62 88 ASP A N 1
ATOM 657 C CA . ASP A 1 88 ? 3.077 9.975 1.106 1.00 82.62 88 ASP A CA 1
ATOM 658 C C . ASP A 1 88 ? 3.778 8.778 1.755 1.00 82.62 88 ASP A C 1
ATOM 660 O O . ASP A 1 88 ? 4.880 8.429 1.347 1.00 82.62 88 ASP A O 1
ATOM 664 N N . LEU A 1 89 ? 3.089 8.037 2.631 1.00 82.62 89 LEU A N 1
ATOM 665 C CA . LEU A 1 89 ? 3.623 6.832 3.274 1.00 82.62 89 LEU A CA 1
ATOM 666 C C . LEU A 1 89 ? 4.089 5.783 2.258 1.00 82.62 89 LEU A C 1
ATOM 668 O O . LEU A 1 89 ? 5.217 5.304 2.332 1.00 82.62 89 LEU A O 1
ATOM 672 N N . LEU A 1 90 ? 3.255 5.435 1.277 1.00 77.75 90 LEU A N 1
ATOM 673 C CA . LEU A 1 90 ? 3.598 4.447 0.246 1.00 77.75 90 LEU A CA 1
ATOM 674 C C . LEU A 1 90 ? 4.742 4.912 -0.672 1.00 77.75 90 LEU A C 1
ATOM 676 O O . LEU A 1 90 ? 5.467 4.072 -1.226 1.00 77.75 90 LEU A O 1
ATOM 680 N N . SER A 1 91 ? 4.899 6.228 -0.838 1.00 74.44 91 SER A N 1
ATOM 681 C CA . SER A 1 91 ? 5.945 6.859 -1.652 1.00 74.44 91 SER A CA 1
ATOM 682 C C . SER A 1 91 ? 7.269 6.990 -0.900 1.00 74.44 91 SER A C 1
ATOM 684 O O . SER A 1 91 ? 8.319 6.739 -1.485 1.00 74.44 91 SER A O 1
ATOM 686 N N . GLU A 1 92 ? 7.230 7.309 0.395 1.00 71.75 92 GLU A N 1
ATOM 687 C CA . GLU A 1 92 ? 8.396 7.408 1.287 1.00 71.75 92 GLU A CA 1
ATOM 688 C C . GLU A 1 92 ? 9.018 6.048 1.607 1.00 71.75 92 GLU A C 1
ATOM 690 O O . GLU A 1 92 ? 10.175 5.969 2.023 1.00 71.75 92 GLU A O 1
ATOM 695 N N . MET A 1 93 ? 8.284 4.960 1.368 1.00 66.56 93 MET A N 1
ATOM 696 C CA . MET A 1 93 ? 8.830 3.610 1.425 1.00 66.56 93 MET A CA 1
ATOM 697 C C . MET A 1 93 ? 9.913 3.449 0.370 1.00 66.56 93 MET A C 1
ATOM 699 O O . MET A 1 93 ? 9.647 3.104 -0.777 1.00 66.56 93 MET A O 1
ATOM 703 N N . THR A 1 94 ? 11.149 3.690 0.762 1.00 58.56 94 THR A N 1
ATOM 704 C CA . THR A 1 94 ? 12.334 3.364 -0.016 1.00 58.56 94 THR A CA 1
ATOM 705 C C . THR A 1 94 ? 12.878 2.047 0.526 1.00 58.56 94 THR A C 1
ATOM 707 O O . THR A 1 94 ? 12.812 1.780 1.727 1.00 58.56 94 THR A O 1
ATOM 710 N N . GLY A 1 95 ? 13.332 1.161 -0.360 1.00 51.75 95 GLY A N 1
ATOM 711 C CA . GLY A 1 95 ? 14.002 -0.059 0.068 1.00 51.75 95 GLY A CA 1
ATOM 712 C C . GLY A 1 95 ? 15.280 0.338 0.796 1.00 51.75 95 GLY A C 1
ATOM 713 O O . GLY A 1 95 ? 16.199 0.877 0.172 1.00 51.75 95 GLY A O 1
ATOM 714 N N . ASN A 1 96 ? 15.330 0.118 2.110 1.00 46.28 96 ASN A N 1
ATOM 715 C CA . ASN A 1 96 ? 16.593 0.201 2.829 1.00 46.28 96 ASN A CA 1
ATOM 716 C C . ASN A 1 96 ? 17.501 -0.904 2.275 1.00 46.28 96 ASN A C 1
ATOM 718 O O . ASN A 1 96 ? 17.097 -2.064 2.210 1.00 46.28 96 ASN A O 1
ATOM 722 N N . ARG A 1 97 ? 18.667 -0.477 1.780 1.00 40.81 97 ARG A N 1
ATOM 723 C CA . ARG A 1 97 ? 19.704 -1.320 1.174 1.00 40.81 97 ARG A CA 1
ATOM 724 C C . ARG A 1 97 ? 20.217 -2.395 2.120 1.00 40.81 97 ARG A C 1
ATOM 726 O O . ARG A 1 97 ? 20.330 -2.095 3.329 1.00 40.81 97 ARG A O 1
#

Secondary structure (DSSP, 8-state):
---------------S-S------------TTS--SEEEEE-TTS-EEEEEEPTTSHHHHHT---TT-EE-EETTEE-TT--HHHHHHHHHH-----